Protein AF-A0A0S3SY37-F1 (afdb_monomer_lite)

Organism: NCBI:txid157739

Secondary structure (DSSP, 8-state):
--------GGGHHHHHHHHHHTTGGGTTSPPSS--HHHHHHHHHT----S---S--EEEETTEEEE-SHHHHHHHHT--

pLDDT: mean 72.55, std 10.23, range [48.97, 92.44]

Foldseek 3Di:
DDDDDDDDPVCVVVVVVVCVVVVVVCVVDDPPPDDVVVVLVVLLPPADPPPDPDFDWDADPNDIQGSHNVSSCVVSVND

Sequence (79 aa):
MERKVANIPSLAPQFERELNNREWGHLEIYPSPTNIDIDKEFYTNAKALGGEDETYISYVRGKRIAFDADTINCFLGID

Radius of gyration: 16.18 Å; chains: 1; bounding box: 34×25×39 Å

Structure (mmCIF, N/CA/C/O backbone):
data_AF-A0A0S3SY37-F1
#
_entry.id   AF-A0A0S3SY37-F1
#
loop_
_atom_site.group_PDB
_atom_site.id
_atom_site.type_symbol
_atom_site.label_atom_id
_atom_site.label_alt_id
_atom_site.label_comp_id
_atom_site.label_asym_id
_atom_site.label_entity_id
_atom_site.label_seq_id
_atom_site.pdbx_PDB_ins_code
_atom_site.Cartn_x
_atom_site.Cartn_y
_atom_site.Cartn_z
_atom_site.occupancy
_atom_site.B_iso_or_equiv
_atom_site.auth_seq_id
_atom_site.auth_comp_id
_atom_site.auth_asym_id
_atom_site.auth_atom_id
_atom_site.pdbx_PDB_model_num
ATOM 1 N N . MET A 1 1 ? -11.310 8.575 -14.320 1.00 48.97 1 MET A N 1
ATOM 2 C CA . MET A 1 1 ? -10.628 8.227 -15.598 1.00 48.97 1 MET A CA 1
ATOM 3 C C . MET A 1 1 ? -9.764 6.993 -15.386 1.00 48.97 1 MET A C 1
ATOM 5 O O . MET A 1 1 ? -8.989 6.980 -14.441 1.00 48.97 1 MET A O 1
ATOM 9 N N . GLU A 1 2 ? -9.870 5.971 -16.236 1.00 49.06 2 GLU A N 1
ATOM 10 C CA . GLU A 1 2 ? -8.990 4.796 -16.153 1.00 49.06 2 GLU A CA 1
ATOM 11 C C . GLU A 1 2 ? -7.604 5.139 -16.728 1.00 49.06 2 GLU A C 1
ATOM 13 O O . GLU A 1 2 ? -7.466 5.443 -17.916 1.00 49.06 2 GLU A O 1
ATOM 18 N N . ARG A 1 3 ? -6.561 5.128 -15.888 1.00 58.81 3 ARG A N 1
ATOM 19 C CA . ARG A 1 3 ? -5.173 5.258 -16.352 1.00 58.81 3 ARG A CA 1
ATOM 20 C C . ARG A 1 3 ? -4.736 3.933 -16.972 1.00 58.81 3 ARG A C 1
ATOM 22 O O . ARG A 1 3 ? -4.414 2.989 -16.258 1.00 58.81 3 ARG A O 1
ATOM 29 N N . LYS A 1 4 ? -4.678 3.869 -18.304 1.00 62.56 4 LYS A N 1
ATOM 30 C CA . LYS A 1 4 ? -4.019 2.756 -19.000 1.00 62.56 4 LYS A CA 1
ATOM 31 C C . LYS A 1 4 ? -2.509 2.852 -18.797 1.00 62.56 4 LYS A C 1
ATOM 33 O O . LYS A 1 4 ? -1.874 3.780 -19.292 1.00 62.56 4 LYS A O 1
ATOM 38 N N . VAL A 1 5 ? -1.938 1.888 -18.079 1.00 64.25 5 VAL A N 1
ATOM 39 C CA . VAL A 1 5 ? -0.485 1.742 -17.943 1.00 64.25 5 VAL A CA 1
ATOM 40 C C . VAL A 1 5 ? 0.036 1.015 -19.180 1.00 64.25 5 VAL A C 1
ATOM 42 O O . VAL A 1 5 ? -0.309 -0.140 -19.420 1.00 64.25 5 VAL A O 1
ATOM 45 N N . ALA A 1 6 ? 0.847 1.697 -19.987 1.00 76.25 6 ALA A N 1
ATOM 46 C CA . ALA A 1 6 ? 1.561 1.074 -21.095 1.00 76.25 6 ALA A CA 1
ATOM 47 C C . ALA A 1 6 ? 2.888 0.489 -20.591 1.00 76.25 6 ALA A C 1
ATOM 49 O O . ALA A 1 6 ? 3.624 1.157 -19.864 1.00 76.25 6 ALA A O 1
ATOM 50 N N . ASN A 1 7 ? 3.214 -0.742 -20.995 1.00 79.38 7 ASN A N 1
ATOM 51 C CA . ASN A 1 7 ? 4.557 -1.283 -20.797 1.00 79.38 7 ASN A CA 1
ATOM 52 C C . ASN A 1 7 ? 5.496 -0.606 -21.805 1.00 79.38 7 ASN A C 1
ATOM 54 O O . ASN A 1 7 ? 5.316 -0.758 -23.012 1.00 79.38 7 ASN A O 1
ATOM 58 N N . ILE A 1 8 ? 6.462 0.166 -21.304 1.00 87.56 8 ILE A N 1
ATOM 59 C CA . ILE A 1 8 ? 7.483 0.836 -22.112 1.00 87.56 8 ILE A CA 1
ATOM 60 C C . ILE A 1 8 ? 8.826 0.162 -21.796 1.00 87.56 8 ILE A C 1
ATOM 62 O O . ILE A 1 8 ? 9.453 0.509 -20.792 1.00 87.56 8 ILE A O 1
ATOM 66 N N . PRO A 1 9 ? 9.300 -0.786 -22.630 1.00 87.38 9 PRO A N 1
ATOM 67 C CA . PRO A 1 9 ? 10.477 -1.600 -22.313 1.00 87.38 9 PRO A CA 1
ATOM 68 C C . PRO A 1 9 ? 11.752 -0.788 -22.069 1.00 87.38 9 PRO A C 1
ATOM 70 O O . PRO A 1 9 ? 12.572 -1.157 -21.234 1.00 87.38 9 PRO A O 1
ATOM 73 N N . SER A 1 10 ? 11.909 0.353 -22.747 1.00 91.88 10 SER A N 1
ATOM 74 C CA . SER A 1 10 ? 13.066 1.238 -22.573 1.00 91.88 10 SER A CA 1
ATOM 75 C C . SER A 1 10 ? 13.141 1.895 -21.191 1.00 91.88 10 SER A C 1
ATOM 77 O O . SER A 1 10 ? 14.222 2.314 -20.781 1.00 91.88 10 SER A O 1
ATOM 79 N N . LEU A 1 11 ? 12.023 1.971 -20.460 1.00 88.50 11 LEU A N 1
ATOM 80 C CA . LEU A 1 11 ? 11.969 2.513 -19.101 1.00 88.50 11 LEU A CA 1
ATOM 81 C C . LEU A 1 11 ? 12.175 1.444 -18.022 1.00 88.50 11 LEU A C 1
ATOM 83 O O . LEU A 1 11 ? 12.418 1.806 -16.873 1.00 88.50 11 LEU A O 1
ATOM 87 N N . ALA A 1 12 ? 12.136 0.151 -18.364 1.00 87.00 12 ALA A N 1
ATOM 88 C CA . ALA A 1 12 ? 12.300 -0.930 -17.390 1.00 87.00 12 ALA A CA 1
ATOM 89 C C . ALA A 1 12 ? 13.602 -0.814 -16.563 1.00 87.00 12 ALA A C 1
ATOM 91 O O . ALA A 1 12 ? 13.512 -0.898 -15.338 1.00 87.00 12 ALA A O 1
ATOM 92 N N . PRO A 1 13 ? 14.776 -0.490 -17.151 1.00 92.44 13 PRO A N 1
ATOM 93 C CA . PRO A 1 13 ? 16.005 -0.324 -16.369 1.00 92.44 13 PRO A CA 1
ATOM 94 C C . PRO A 1 13 ? 15.990 0.893 -15.430 1.00 92.44 13 PRO A C 1
ATOM 96 O O . PRO A 1 13 ? 16.693 0.911 -14.422 1.00 92.44 13 PRO A O 1
ATOM 99 N N . GLN A 1 14 ? 15.233 1.944 -15.766 1.00 90.69 14 GLN A N 1
ATOM 100 C CA . GLN A 1 14 ? 15.084 3.122 -14.903 1.00 90.69 14 GLN A CA 1
ATOM 101 C C . GLN A 1 14 ? 14.138 2.817 -13.741 1.00 90.69 14 GLN A C 1
ATOM 103 O O . GLN A 1 14 ? 14.435 3.161 -12.603 1.00 90.69 14 GLN A O 1
ATOM 108 N N . PHE A 1 15 ? 13.037 2.119 -14.025 1.00 85.25 15 PHE A N 1
ATOM 109 C CA . PHE A 1 15 ? 12.079 1.679 -13.019 1.00 85.25 15 PHE A CA 1
ATOM 110 C C . PHE A 1 15 ? 12.714 0.732 -11.993 1.00 85.25 15 PHE A C 1
ATOM 112 O O . PHE A 1 15 ? 12.574 0.949 -10.794 1.00 85.25 15 PHE A O 1
ATOM 119 N N . GLU A 1 16 ? 13.472 -0.268 -12.446 1.00 87.06 16 GLU A N 1
ATOM 120 C CA . GLU A 1 16 ? 14.202 -1.184 -11.562 1.00 87.06 16 GLU A CA 1
ATOM 121 C C . GLU A 1 16 ? 15.226 -0.445 -10.687 1.00 87.06 16 GLU A C 1
ATOM 123 O O . GLU A 1 16 ? 15.346 -0.709 -9.492 1.00 87.06 16 GLU A O 1
ATOM 128 N N . ARG A 1 17 ? 15.927 0.543 -11.254 1.00 92.25 17 ARG A N 1
ATOM 129 C CA . ARG A 1 17 ? 16.861 1.381 -10.495 1.00 92.25 17 ARG A CA 1
ATOM 130 C C . ARG A 1 17 ? 16.153 2.184 -9.407 1.00 92.25 17 ARG A C 1
ATOM 132 O O . ARG A 1 17 ? 16.652 2.236 -8.291 1.00 92.25 17 ARG A O 1
ATOM 139 N N . GLU A 1 18 ? 14.998 2.773 -9.709 1.00 88.44 18 GLU A N 1
ATOM 140 C CA . GLU A 1 18 ? 14.192 3.489 -8.715 1.00 88.44 18 GLU A CA 1
ATOM 141 C C . GLU A 1 18 ? 13.655 2.559 -7.623 1.00 88.44 18 GLU A C 1
ATOM 143 O O . GLU A 1 18 ? 13.689 2.933 -6.452 1.00 88.44 18 GLU A O 1
ATOM 148 N N . LEU A 1 19 ? 13.222 1.342 -7.975 1.00 85.50 19 LEU A N 1
ATOM 149 C CA . LEU A 1 19 ? 12.815 0.337 -6.990 1.00 85.50 19 LEU A CA 1
ATOM 150 C C . LEU A 1 19 ? 13.947 0.027 -6.007 1.00 85.50 19 LEU A C 1
ATOM 152 O O . LEU A 1 19 ? 13.717 0.003 -4.801 1.00 85.50 19 LEU A O 1
ATOM 156 N N . ASN A 1 20 ? 15.163 -0.168 -6.516 1.00 86.44 20 ASN A N 1
ATOM 157 C CA . ASN A 1 20 ? 16.326 -0.475 -5.690 1.00 86.44 20 ASN A CA 1
ATOM 158 C C . ASN A 1 20 ? 16.780 0.733 -4.858 1.00 86.44 20 ASN A C 1
ATOM 160 O O . ASN A 1 20 ? 17.013 0.592 -3.664 1.00 86.44 20 ASN A O 1
ATOM 164 N N . ASN A 1 21 ? 16.848 1.928 -5.455 1.00 88.31 21 ASN A N 1
ATOM 165 C CA . ASN A 1 21 ? 17.262 3.159 -4.770 1.00 88.31 21 ASN A CA 1
ATOM 166 C C . ASN A 1 21 ? 16.361 3.513 -3.582 1.00 88.31 21 ASN A C 1
ATOM 168 O O . ASN A 1 21 ? 16.818 4.114 -2.616 1.00 88.31 21 ASN A O 1
ATOM 172 N N . ARG A 1 22 ? 15.069 3.191 -3.687 1.00 83.44 22 ARG A N 1
ATOM 173 C CA . ARG A 1 22 ? 14.071 3.449 -2.643 1.00 83.44 22 ARG A CA 1
ATOM 174 C C . ARG A 1 22 ? 13.845 2.251 -1.729 1.00 83.44 22 ARG A C 1
ATOM 176 O O . ARG A 1 22 ? 12.945 2.304 -0.898 1.00 83.44 22 ARG A O 1
ATOM 183 N N . GLU A 1 23 ? 14.593 1.168 -1.941 1.00 78.81 23 GLU A N 1
ATOM 184 C CA . GLU A 1 23 ? 14.441 -0.102 -1.229 1.00 78.81 23 GLU A CA 1
ATOM 185 C C . GLU A 1 23 ? 13.004 -0.662 -1.306 1.00 78.81 23 GLU A C 1
ATOM 187 O O . GLU A 1 23 ? 12.559 -1.439 -0.464 1.00 78.81 23 GLU A O 1
ATOM 192 N N . TRP A 1 24 ? 12.265 -0.319 -2.369 1.00 79.44 24 TRP A N 1
ATOM 193 C CA . TRP A 1 24 ? 10.884 -0.762 -2.582 1.00 79.44 24 TRP A CA 1
ATOM 194 C C . TRP A 1 24 ? 10.775 -2.262 -2.894 1.00 79.44 24 TRP A C 1
ATOM 196 O O . TRP A 1 24 ? 9.689 -2.835 -2.835 1.00 79.44 24 TRP A O 1
ATOM 206 N N . GLY A 1 25 ? 11.893 -2.935 -3.176 1.00 74.94 25 GLY A N 1
ATOM 207 C CA . GLY A 1 25 ? 11.952 -4.400 -3.200 1.00 74.94 25 GLY A CA 1
ATOM 208 C C . GLY A 1 25 ? 11.647 -5.051 -1.842 1.00 74.94 25 GLY A C 1
ATOM 209 O O . GLY A 1 25 ? 11.361 -6.244 -1.794 1.00 74.94 25 GLY A O 1
ATOM 210 N N . HIS A 1 26 ? 11.669 -4.278 -0.751 1.00 70.00 26 HIS A N 1
ATOM 211 C CA . HIS A 1 26 ? 11.441 -4.742 0.617 1.00 70.00 26 HIS A CA 1
ATOM 212 C C . HIS A 1 26 ? 10.135 -4.220 1.230 1.00 70.00 26 HIS A C 1
ATOM 214 O O . HIS A 1 26 ? 9.979 -4.285 2.442 1.00 70.00 26 HIS A O 1
ATOM 220 N N . LEU A 1 27 ? 9.172 -3.747 0.423 1.00 66.62 27 LEU A N 1
ATOM 221 C CA . LEU A 1 27 ? 7.886 -3.209 0.916 1.00 66.62 27 LEU A CA 1
ATOM 222 C C . LEU A 1 27 ? 7.052 -4.204 1.743 1.00 66.62 27 LEU A C 1
ATOM 224 O O . LEU A 1 27 ? 6.126 -3.791 2.432 1.00 66.62 27 LEU A O 1
ATOM 228 N N . GLU A 1 28 ? 7.358 -5.503 1.682 1.00 61.69 28 GLU A N 1
ATOM 229 C CA . GLU A 1 28 ? 6.733 -6.523 2.537 1.00 61.69 28 GLU A CA 1
ATOM 230 C C . GLU A 1 28 ? 7.275 -6.515 3.980 1.00 61.69 28 GLU A C 1
ATOM 232 O O . GLU A 1 28 ? 6.748 -7.215 4.843 1.00 61.69 28 GLU A O 1
ATOM 237 N N . ILE A 1 29 ? 8.331 -5.744 4.254 1.00 66.19 29 ILE A N 1
ATOM 238 C CA . ILE A 1 29 ? 9.043 -5.716 5.529 1.00 66.19 29 ILE A CA 1
ATOM 239 C C . ILE A 1 29 ? 9.031 -4.285 6.061 1.00 66.19 29 ILE A C 1
ATOM 241 O O . ILE A 1 29 ? 9.520 -3.361 5.415 1.00 66.19 29 ILE A O 1
ATOM 245 N N . TYR A 1 30 ? 8.513 -4.103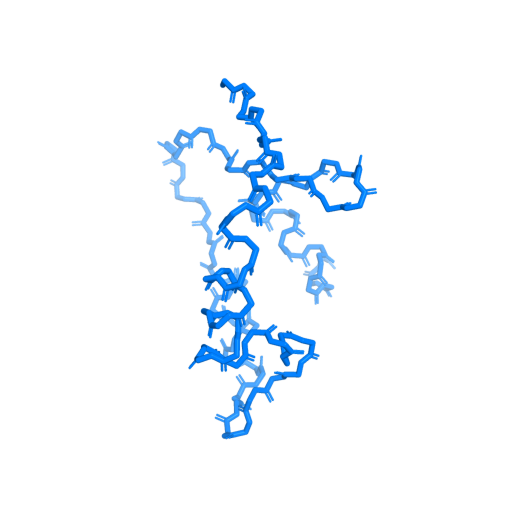 7.273 1.00 68.44 30 TYR 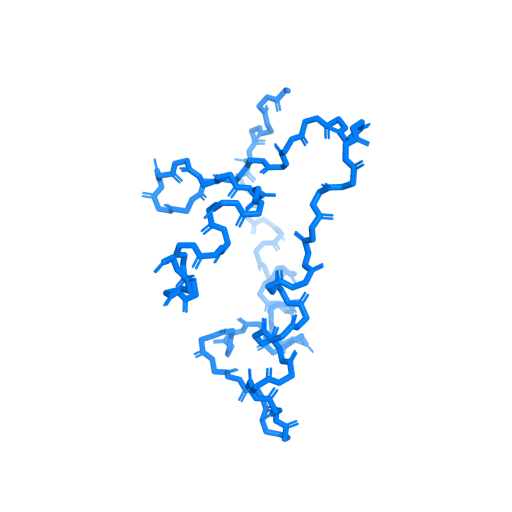A N 1
ATOM 246 C CA . TYR A 1 30 ? 8.638 -2.836 7.987 1.00 68.44 30 TYR A CA 1
ATOM 247 C C . TYR A 1 30 ? 10.129 -2.548 8.263 1.00 68.44 30 TYR A C 1
ATOM 249 O O . TYR A 1 30 ? 10.774 -3.346 8.954 1.00 68.44 30 TYR A O 1
ATOM 257 N N . PRO A 1 31 ? 10.712 -1.456 7.730 1.00 67.12 31 PRO A N 1
ATOM 258 C CA . PRO A 1 31 ? 12.144 -1.199 7.855 1.00 67.12 31 PRO A CA 1
ATOM 259 C C . PRO A 1 31 ? 12.518 -0.924 9.316 1.00 67.12 31 PRO A C 1
ATOM 261 O O . PRO A 1 31 ? 11.934 -0.066 9.966 1.00 67.12 31 PRO A O 1
ATOM 264 N N . SER A 1 32 ? 13.499 -1.629 9.878 1.00 67.19 32 SER A N 1
ATOM 265 C CA . SER A 1 32 ? 13.923 -1.358 11.258 1.00 67.19 32 SER A CA 1
ATOM 266 C C . SER A 1 32 ? 14.663 -0.011 11.353 1.00 67.19 32 SER A C 1
ATOM 268 O O . SER A 1 32 ? 15.593 0.200 10.574 1.00 67.19 32 SER A O 1
ATOM 270 N N . PRO A 1 33 ? 14.361 0.864 12.333 1.00 70.44 33 PRO A N 1
ATOM 271 C CA . PRO A 1 33 ? 13.370 0.704 13.396 1.00 70.44 33 PRO A CA 1
ATOM 272 C C . PRO A 1 33 ? 11.993 1.242 12.973 1.00 70.44 33 PRO A C 1
ATOM 274 O O . PRO A 1 33 ? 11.799 2.452 12.894 1.00 70.44 33 PRO A O 1
ATOM 277 N N . THR A 1 34 ? 11.017 0.357 12.768 1.00 74.31 34 THR A N 1
ATOM 278 C CA . THR A 1 34 ? 9.616 0.758 12.573 1.00 74.31 34 THR A CA 1
ATOM 279 C C . THR A 1 34 ? 8.820 0.414 13.819 1.00 74.31 34 THR A C 1
ATOM 281 O O . THR A 1 34 ? 8.890 -0.708 14.324 1.00 74.31 34 THR A O 1
ATOM 284 N N . ASN A 1 35 ? 8.049 1.381 14.309 1.00 80.75 35 ASN A N 1
ATOM 285 C CA . ASN A 1 35 ? 7.058 1.150 15.344 1.00 80.75 35 ASN A CA 1
ATOM 286 C C . ASN A 1 35 ? 5.716 0.835 14.671 1.00 80.75 35 ASN A C 1
ATOM 288 O O . ASN A 1 35 ? 4.970 1.737 14.299 1.00 80.75 35 ASN A O 1
ATOM 292 N N . ILE A 1 36 ? 5.437 -0.459 14.516 1.00 78.56 36 ILE A N 1
ATOM 293 C CA . ILE A 1 36 ? 4.228 -0.964 13.849 1.00 78.56 36 ILE A CA 1
ATOM 294 C C . ILE A 1 36 ? 2.953 -0.439 14.527 1.00 78.56 36 ILE A C 1
ATOM 296 O O . ILE A 1 36 ? 1.948 -0.232 13.849 1.00 78.56 36 ILE A O 1
ATOM 300 N N . ASP A 1 37 ? 2.986 -0.199 15.839 1.00 79.50 37 ASP A N 1
ATOM 301 C CA . ASP A 1 37 ? 1.830 0.320 16.571 1.00 79.50 37 ASP A CA 1
ATOM 302 C C . ASP A 1 37 ? 1.521 1.767 16.166 1.00 79.50 37 ASP A C 1
ATOM 304 O O . ASP A 1 37 ? 0.356 2.101 15.965 1.00 79.50 37 ASP A O 1
ATOM 308 N N . ILE A 1 38 ? 2.553 2.591 15.942 1.00 75.88 38 ILE A N 1
ATOM 309 C CA . ILE A 1 38 ? 2.396 3.972 15.453 1.00 75.88 38 ILE A CA 1
ATOM 310 C C . ILE A 1 38 ? 1.888 3.988 14.010 1.00 75.88 38 ILE A C 1
ATOM 312 O O . ILE A 1 38 ? 1.010 4.785 13.689 1.00 75.88 38 ILE A O 1
ATOM 316 N N . ASP A 1 39 ? 2.398 3.114 13.140 1.00 73.75 39 ASP A N 1
ATOM 317 C CA . ASP A 1 39 ? 1.927 3.041 11.752 1.00 73.75 39 ASP A CA 1
ATOM 318 C C . ASP A 1 39 ? 0.450 2.643 11.701 1.00 73.75 39 ASP A C 1
ATOM 320 O O . ASP A 1 39 ? -0.355 3.283 11.022 1.00 73.75 39 ASP A O 1
ATOM 324 N N . LYS A 1 40 ? 0.070 1.614 12.468 1.00 72.12 40 LYS A N 1
ATOM 325 C CA . LYS A 1 40 ? -1.330 1.206 12.614 1.00 72.12 40 LYS A CA 1
ATOM 326 C C . LYS A 1 40 ? -2.178 2.350 13.148 1.00 72.12 40 LYS A C 1
ATOM 328 O O . LYS A 1 40 ? -3.211 2.642 12.555 1.00 72.12 40 LYS A O 1
ATOM 333 N N . GLU A 1 41 ? -1.748 3.016 14.215 1.00 71.06 41 GLU A N 1
ATOM 334 C CA . GLU A 1 41 ? -2.453 4.163 14.789 1.00 71.06 41 GLU A CA 1
ATOM 335 C C . GLU A 1 41 ? -2.630 5.292 13.762 1.00 71.06 41 GLU A C 1
ATOM 337 O O . GLU A 1 41 ? -3.728 5.825 13.620 1.00 71.06 41 GLU A O 1
ATOM 342 N N . PHE A 1 42 ? -1.595 5.617 12.985 1.00 69.44 42 PHE A N 1
ATOM 343 C CA . PHE A 1 42 ? -1.644 6.648 11.949 1.00 69.44 42 PHE A CA 1
ATOM 344 C C . PHE A 1 42 ? -2.669 6.327 10.853 1.00 69.44 42 PHE A C 1
ATOM 346 O O . PHE A 1 42 ? -3.496 7.177 10.522 1.00 69.44 42 PHE A O 1
ATOM 353 N N . TYR A 1 43 ? -2.660 5.100 10.322 1.00 67.81 43 TYR A N 1
ATOM 354 C CA . TYR A 1 43 ? -3.614 4.680 9.289 1.00 67.81 43 TYR A CA 1
ATOM 355 C C . TYR A 1 43 ? -5.040 4.511 9.826 1.00 67.81 43 TYR A C 1
ATOM 357 O O . TYR A 1 43 ? -5.989 4.845 9.126 1.00 67.81 43 TYR A O 1
ATOM 365 N N . THR A 1 44 ? -5.207 4.059 11.070 1.00 63.34 44 THR A N 1
ATOM 366 C CA . THR A 1 44 ? -6.529 3.930 11.720 1.00 63.34 44 THR A CA 1
ATOM 367 C C . THR A 1 44 ? -7.141 5.300 12.014 1.00 63.34 44 THR A C 1
ATOM 369 O O . THR A 1 44 ? -8.351 5.497 11.924 1.00 63.34 44 THR A O 1
ATOM 372 N N . ASN A 1 45 ? -6.295 6.286 12.323 1.00 64.19 45 ASN A N 1
ATOM 373 C CA . ASN A 1 45 ? -6.701 7.674 12.514 1.00 64.19 45 ASN A CA 1
ATOM 374 C C . ASN A 1 45 ? -6.933 8.429 11.196 1.00 64.19 45 ASN A C 1
ATOM 376 O O . ASN A 1 45 ? -7.316 9.602 11.248 1.00 64.19 45 ASN A O 1
ATOM 380 N N . ALA A 1 46 ? -6.752 7.793 10.029 1.00 64.19 46 ALA A N 1
ATOM 381 C CA . ALA A 1 46 ? -7.161 8.335 8.734 1.00 64.19 46 ALA A CA 1
ATOM 382 C C . ALA A 1 46 ? -8.697 8.345 8.634 1.00 64.19 46 ALA A C 1
ATOM 384 O O . ALA A 1 46 ? -9.333 7.580 7.914 1.00 64.19 46 ALA A O 1
ATOM 385 N N . LYS A 1 47 ? -9.318 9.216 9.424 1.00 59.34 47 LYS A N 1
ATOM 386 C CA . LYS A 1 47 ? -10.751 9.446 9.437 1.00 59.34 47 LYS A CA 1
ATOM 387 C C . LYS A 1 47 ? -11.085 10.413 8.312 1.00 59.34 47 LYS A C 1
ATOM 389 O O . LYS A 1 47 ? -10.671 11.568 8.367 1.00 59.34 47 LYS A O 1
ATOM 394 N N . ALA A 1 48 ? -11.879 9.960 7.345 1.00 59.44 48 ALA A N 1
ATOM 395 C CA . ALA A 1 48 ? -12.441 10.847 6.335 1.00 59.44 48 ALA A CA 1
ATOM 396 C C . ALA A 1 48 ? -13.291 11.919 7.039 1.00 59.44 48 ALA A C 1
ATOM 398 O O . ALA A 1 48 ? -14.278 11.603 7.713 1.00 59.44 48 ALA A O 1
ATOM 399 N N . LEU A 1 49 ? -12.900 13.190 6.927 1.00 60.78 49 LEU A N 1
ATOM 400 C CA . LEU A 1 49 ? -13.573 14.299 7.627 1.00 60.78 49 LEU A CA 1
ATOM 401 C C . LEU A 1 49 ? -14.859 14.763 6.918 1.00 60.78 49 LEU A C 1
ATOM 403 O O . LEU A 1 49 ? -15.534 15.676 7.394 1.00 60.78 49 LEU A O 1
ATOM 407 N N . GLY A 1 50 ? -15.233 14.087 5.827 1.00 54.19 50 GLY A N 1
ATOM 408 C CA . GLY A 1 50 ? -16.370 14.425 4.977 1.00 54.19 50 GLY A CA 1
ATOM 409 C C . GLY A 1 50 ? -16.019 15.526 3.973 1.00 54.19 50 GLY A C 1
ATOM 410 O O . GLY A 1 50 ? -15.366 16.507 4.311 1.00 54.19 50 GLY A O 1
ATOM 411 N N . GLY A 1 51 ? -16.464 15.365 2.723 1.00 58.66 51 GLY A N 1
ATOM 412 C CA . GLY A 1 51 ? -16.162 16.301 1.628 1.00 58.66 51 GLY A CA 1
ATOM 413 C C . GLY A 1 51 ? -14.889 15.984 0.837 1.00 58.66 51 GLY A C 1
ATOM 414 O O . GLY A 1 51 ? -14.478 16.792 0.011 1.00 58.66 51 GLY A O 1
ATOM 415 N N . GLU A 1 52 ? -14.270 14.828 1.076 1.00 63.81 52 GLU A N 1
ATOM 416 C CA . GLU A 1 52 ? -13.157 14.330 0.267 1.00 63.81 52 GLU A CA 1
ATOM 417 C C . GLU A 1 52 ? -13.702 13.766 -1.056 1.00 63.81 52 GLU A C 1
ATOM 419 O O . GLU A 1 52 ? -14.538 12.858 -1.056 1.00 63.81 52 GLU A O 1
ATOM 424 N N . ASP A 1 53 ? -13.269 14.343 -2.180 1.00 62.31 53 ASP A N 1
ATOM 425 C CA . ASP A 1 53 ? -13.576 13.835 -3.520 1.00 62.31 53 ASP A CA 1
ATOM 426 C C . ASP A 1 53 ? -12.897 12.480 -3.765 1.00 62.31 53 ASP A C 1
ATOM 428 O O . ASP A 1 53 ? -11.819 12.227 -3.234 1.00 62.31 53 ASP A O 1
ATOM 432 N N . GLU A 1 54 ? -13.547 11.651 -4.596 1.00 56.81 54 GLU A N 1
ATOM 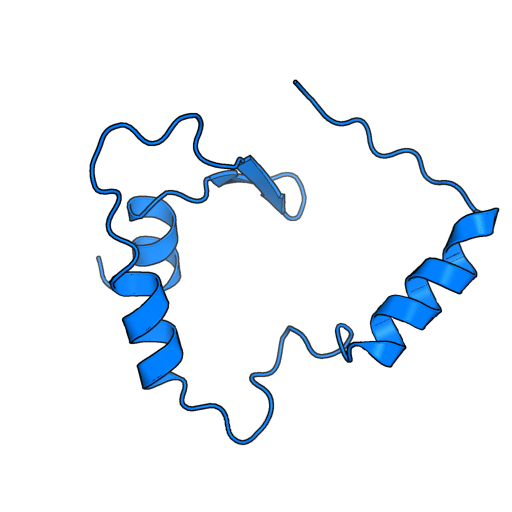433 C CA . GLU A 1 54 ? -13.131 10.330 -5.098 1.00 56.81 54 GLU A CA 1
ATOM 434 C C . GLU A 1 54 ? -12.077 9.614 -4.240 1.00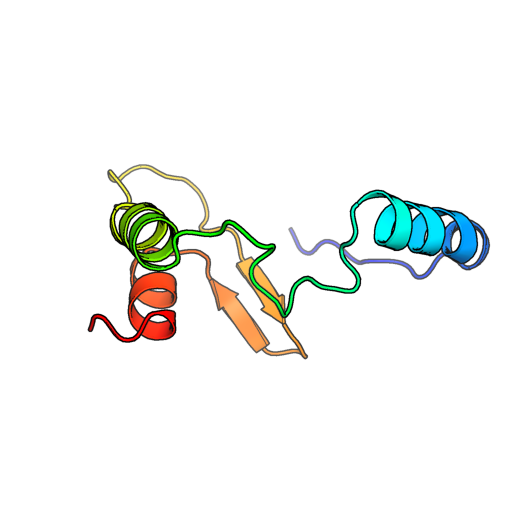 56.81 54 GLU A C 1
ATOM 436 O O . GLU A 1 54 ? -10.873 9.840 -4.387 1.00 56.81 54 GLU A O 1
ATOM 441 N N . THR A 1 55 ? -12.523 8.652 -3.423 1.00 63.88 55 THR A N 1
ATOM 442 C CA . THR A 1 55 ? -11.625 7.647 -2.851 1.00 63.88 55 THR A CA 1
ATOM 443 C C . THR A 1 55 ? -10.696 7.146 -3.941 1.00 63.88 55 THR A C 1
ATOM 445 O O . THR A 1 55 ? -11.145 6.639 -4.974 1.00 63.88 55 THR A O 1
ATOM 448 N N . TYR A 1 56 ? -9.390 7.315 -3.735 1.00 62.66 56 TYR A N 1
ATOM 449 C CA . TYR A 1 56 ? -8.410 6.767 -4.654 1.00 62.66 56 TYR A CA 1
ATOM 450 C C . TYR A 1 56 ? -8.704 5.268 -4.780 1.00 62.66 56 TYR A C 1
ATOM 452 O O . TYR A 1 56 ? -8.947 4.580 -3.788 1.00 62.66 56 TYR A O 1
ATOM 460 N N . ILE A 1 57 ? -8.784 4.773 -6.010 1.00 66.31 57 ILE A N 1
ATOM 461 C CA . ILE A 1 57 ? -9.071 3.370 -6.298 1.00 66.31 57 ILE A CA 1
ATOM 462 C C . ILE A 1 57 ? -7.857 2.824 -7.025 1.00 66.31 57 ILE A C 1
ATOM 464 O O . ILE A 1 57 ? -7.507 3.297 -8.108 1.00 66.31 57 ILE A O 1
ATOM 468 N N . SER A 1 58 ? -7.238 1.801 -6.448 1.00 66.75 58 SER A N 1
ATOM 469 C CA . SER A 1 58 ? -6.183 1.038 -7.110 1.00 66.75 58 SER A CA 1
ATOM 470 C C . SER A 1 58 ? -6.662 -0.375 -7.420 1.00 66.75 58 SER A C 1
ATOM 472 O O . SER A 1 58 ? -7.703 -0.835 -6.949 1.00 66.75 58 SER A O 1
ATOM 474 N N . TYR A 1 59 ? -5.882 -1.072 -8.234 1.00 67.62 59 TYR A N 1
ATOM 475 C CA . TYR A 1 59 ? -6.083 -2.476 -8.541 1.00 67.62 59 TYR A CA 1
ATOM 476 C C . TYR A 1 59 ? -4.862 -3.263 -8.082 1.00 67.62 59 TYR A C 1
ATOM 478 O O . TYR A 1 59 ? -3.763 -3.076 -8.599 1.00 67.62 59 TYR A O 1
ATOM 486 N N . VAL A 1 60 ? -5.058 -4.179 -7.136 1.00 60.47 60 VAL A N 1
ATOM 487 C CA . VAL A 1 60 ? -4.011 -5.089 -6.660 1.00 60.47 60 VAL A CA 1
ATOM 488 C C . VAL A 1 60 ? -4.361 -6.492 -7.133 1.00 60.47 60 VAL A C 1
ATOM 490 O O . VAL A 1 60 ? -5.394 -7.045 -6.760 1.00 60.47 60 VAL A O 1
ATOM 493 N N . ARG A 1 61 ? -3.520 -7.066 -8.005 1.00 72.00 61 ARG A N 1
ATOM 494 C CA . ARG A 1 61 ? -3.731 -8.404 -8.603 1.00 72.00 61 ARG A CA 1
ATOM 495 C C . ARG A 1 61 ? -5.118 -8.569 -9.254 1.00 72.00 61 ARG A C 1
ATOM 497 O O . ARG A 1 61 ? -5.749 -9.615 -9.138 1.00 72.00 61 ARG A O 1
ATOM 504 N N . GLY A 1 62 ? -5.611 -7.516 -9.907 1.00 72.25 62 GLY A N 1
ATOM 505 C CA . GLY A 1 62 ? -6.921 -7.505 -10.571 1.00 72.25 62 GLY A CA 1
ATOM 506 C C . GLY A 1 62 ? -8.120 -7.289 -9.642 1.00 72.25 62 GLY A C 1
ATOM 507 O O . GLY A 1 62 ? -9.247 -7.227 -10.125 1.00 72.25 62 GLY A O 1
ATOM 508 N N . LYS A 1 63 ? -7.909 -7.131 -8.330 1.00 69.25 63 LYS A N 1
ATOM 509 C CA . LYS A 1 63 ? -8.964 -6.749 -7.386 1.00 69.25 63 LYS A CA 1
ATOM 510 C C . LYS A 1 63 ? -8.971 -5.242 -7.188 1.00 69.25 63 LYS A C 1
ATOM 512 O O . LYS A 1 63 ? -7.924 -4.653 -6.934 1.00 69.25 63 LYS A O 1
ATOM 517 N N . ARG A 1 64 ? -10.154 -4.638 -7.287 1.00 74.06 64 ARG A N 1
ATOM 518 C CA . ARG A 1 64 ? -10.378 -3.225 -6.974 1.00 74.06 64 ARG A CA 1
ATOM 519 C C . ARG A 1 64 ? -10.258 -3.028 -5.461 1.00 74.06 64 ARG A C 1
ATOM 521 O O . ARG A 1 64 ? -10.988 -3.677 -4.720 1.00 74.06 64 ARG A O 1
ATOM 528 N N . ILE A 1 65 ? -9.362 -2.146 -5.032 1.00 74.88 65 ILE A N 1
ATOM 529 C CA . ILE A 1 65 ? -9.168 -1.756 -3.633 1.00 74.88 65 ILE A CA 1
ATOM 530 C C . ILE A 1 65 ? -9.431 -0.255 -3.539 1.00 74.88 65 ILE A C 1
ATOM 532 O O . ILE A 1 65 ? -8.809 0.531 -4.261 1.00 74.88 65 ILE A O 1
ATOM 536 N N . ALA A 1 66 ? -10.381 0.124 -2.691 1.00 78.88 66 ALA A N 1
ATOM 537 C CA . ALA A 1 66 ? -10.627 1.517 -2.359 1.00 78.88 66 ALA A CA 1
ATOM 538 C C . ALA A 1 66 ? -9.714 1.933 -1.200 1.00 78.88 66 ALA A C 1
ATOM 540 O O . ALA A 1 66 ? -9.412 1.130 -0.323 1.00 78.88 66 ALA A O 1
ATOM 541 N N . PHE A 1 67 ? -9.258 3.180 -1.211 1.00 72.50 67 PHE A N 1
ATOM 542 C CA . PHE A 1 67 ? -8.535 3.778 -0.090 1.00 72.50 67 PHE A CA 1
ATOM 543 C C . PHE A 1 67 ? -9.502 4.608 0.769 1.00 72.50 67 PHE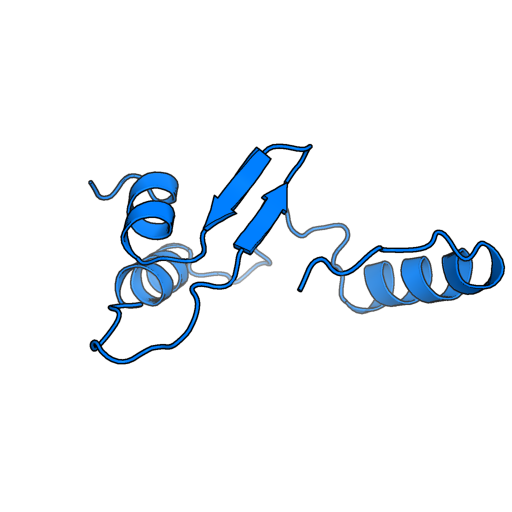 A C 1
ATOM 545 O O . PHE A 1 67 ? -9.269 5.7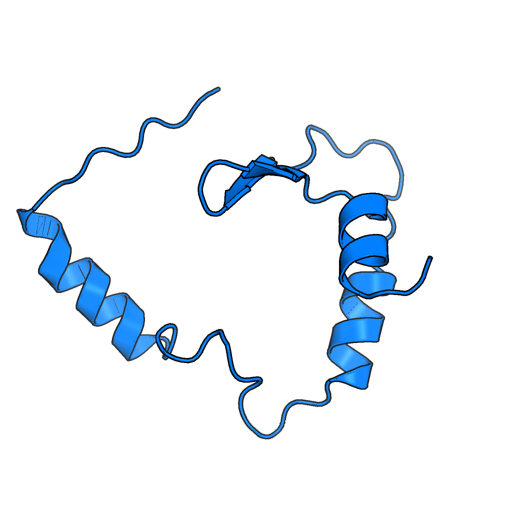91 0.991 1.00 72.50 67 PHE A O 1
ATOM 552 N N . ASP A 1 68 ? -10.623 4.010 1.191 1.00 75.56 68 ASP A N 1
ATOM 553 C CA . ASP A 1 68 ? -11.471 4.564 2.258 1.00 75.56 68 ASP A CA 1
ATOM 554 C C . ASP A 1 68 ? -11.048 4.034 3.629 1.00 75.56 68 ASP A C 1
ATOM 556 O O . ASP A 1 68 ? -10.391 2.996 3.751 1.00 75.56 68 ASP A O 1
ATOM 560 N N . ALA A 1 69 ? -11.472 4.765 4.662 1.00 74.06 69 ALA A N 1
ATOM 561 C CA . ALA A 1 69 ? -11.290 4.387 6.055 1.00 74.06 69 ALA A CA 1
ATOM 562 C C . ALA A 1 69 ? -11.812 2.969 6.342 1.00 74.06 69 ALA A C 1
ATOM 564 O O . ALA A 1 69 ? -11.127 2.207 7.013 1.00 74.06 69 ALA A O 1
ATOM 565 N N . ASP A 1 70 ? -12.965 2.583 5.786 1.00 77.25 70 ASP A N 1
ATOM 566 C CA . ASP A 1 70 ? -13.554 1.256 6.009 1.00 77.25 70 ASP A CA 1
ATOM 567 C C . ASP A 1 70 ? -12.653 0.135 5.464 1.00 77.25 70 ASP A C 1
ATOM 569 O O . ASP A 1 70 ? -12.355 -0.832 6.163 1.00 77.25 70 ASP A O 1
ATOM 573 N N . THR A 1 71 ? -12.145 0.275 4.235 1.00 77.31 71 THR A N 1
ATOM 574 C CA . THR A 1 71 ? -11.231 -0.701 3.624 1.00 77.31 71 THR A CA 1
ATOM 575 C C . THR A 1 71 ? -9.903 -0.786 4.382 1.00 77.31 71 THR A C 1
ATOM 577 O O . THR A 1 71 ? -9.350 -1.879 4.528 1.00 77.31 71 THR A O 1
ATOM 580 N N . ILE A 1 72 ? -9.385 0.344 4.877 1.00 74.50 72 ILE A N 1
ATOM 581 C CA . ILE A 1 72 ? -8.149 0.394 5.674 1.00 74.50 72 ILE A CA 1
ATOM 582 C C . ILE A 1 72 ? -8.352 -0.280 7.034 1.00 74.50 72 ILE A C 1
ATOM 584 O O . ILE A 1 72 ? -7.555 -1.142 7.402 1.00 74.50 72 ILE A O 1
ATOM 588 N N . ASN A 1 73 ? -9.424 0.055 7.753 1.00 75.25 73 ASN A N 1
ATOM 589 C CA . ASN A 1 73 ? -9.739 -0.533 9.057 1.00 75.25 73 ASN A CA 1
ATOM 590 C C . ASN A 1 73 ? -9.930 -2.054 8.956 1.00 75.25 73 ASN A C 1
ATOM 592 O O . ASN A 1 73 ? -9.344 -2.798 9.749 1.00 75.25 73 ASN A O 1
ATOM 596 N N . CYS A 1 74 ? -10.598 -2.514 7.893 1.00 79.12 74 CYS A N 1
ATOM 597 C CA . CYS A 1 74 ? -10.787 -3.935 7.621 1.00 79.12 74 CYS A CA 1
ATOM 598 C C . CYS A 1 74 ? -9.467 -4.656 7.342 1.00 79.12 74 CYS A C 1
ATOM 600 O O . CYS A 1 74 ? -9.203 -5.732 7.882 1.00 79.12 74 CYS A O 1
ATOM 602 N N . PHE A 1 75 ? -8.587 -4.048 6.539 1.00 74.12 75 PHE A N 1
ATOM 603 C CA . PHE A 1 75 ? -7.250 -4.588 6.288 1.00 74.12 75 PHE A CA 1
ATOM 604 C C . PHE A 1 75 ? -6.406 -4.679 7.567 1.00 74.12 75 PHE A C 1
ATOM 606 O O . PHE A 1 75 ? -5.656 -5.641 7.745 1.00 74.12 75 PHE A O 1
ATOM 613 N N . LEU A 1 76 ? -6.531 -3.696 8.460 1.00 73.69 76 LEU A N 1
ATOM 614 C CA . LEU A 1 76 ? -5.811 -3.666 9.730 1.00 73.69 76 LEU A CA 1
ATOM 615 C C . LEU A 1 76 ? -6.439 -4.571 10.809 1.00 73.69 76 LEU A C 1
ATOM 617 O O . LEU A 1 76 ? -5.794 -4.812 11.832 1.00 73.69 76 LEU A O 1
ATOM 621 N N . GLY A 1 77 ? -7.644 -5.106 10.576 1.00 74.75 77 GLY A N 1
ATOM 622 C CA . GLY A 1 77 ? -8.346 -6.012 11.488 1.00 74.75 77 GLY A CA 1
ATOM 623 C C . GLY A 1 77 ? -8.901 -5.317 12.731 1.00 74.75 77 GLY A C 1
ATOM 624 O O . GLY A 1 77 ? -8.851 -5.894 13.816 1.00 74.75 77 GLY A O 1
ATOM 625 N N . ILE A 1 78 ? -9.359 -4.073 12.580 1.00 72.06 78 ILE A N 1
ATOM 626 C CA . ILE A 1 78 ? -9.811 -3.198 13.680 1.00 72.06 78 ILE A CA 1
ATOM 627 C C . ILE A 1 78 ? -11.343 -2.995 13.643 1.00 72.06 78 ILE A C 1
ATOM 629 O O . ILE A 1 78 ? -11.878 -2.144 14.351 1.00 72.06 78 ILE A O 1
ATOM 633 N N . ASP A 1 79 ? -12.038 -3.785 12.822 1.00 59.81 79 ASP A N 1
ATOM 634 C CA . ASP A 1 79 ? -13.503 -3.811 12.699 1.00 59.81 79 ASP A CA 1
ATOM 635 C C . ASP A 1 79 ? -14.197 -4.456 13.914 1.00 59.81 79 ASP A C 1
ATOM 637 O O . ASP A 1 79 ? -13.680 -5.474 14.439 1.00 59.81 79 ASP A O 1
#

InterPro domains:
  IPR046796 Putative plant retrotransposon-related domain [PF20167] (21-77)